Protein AF-A0A841HFH3-F1 (afdb_monomer_lite)

pLDDT: mean 88.35, std 10.4, range [50.5, 98.06]

Structure (mmCIF, N/CA/C/O backbone):
data_AF-A0A841HFH3-F1
#
_entry.id   AF-A0A841HFH3-F1
#
loop_
_atom_site.group_PDB
_atom_site.id
_atom_site.type_symbol
_atom_site.label_atom_id
_atom_site.label_alt_id
_atom_site.label_comp_id
_atom_site.label_asym_id
_atom_site.label_entity_id
_atom_site.label_seq_id
_atom_site.pdbx_PDB_ins_code
_atom_site.Cartn_x
_atom_site.Cartn_y
_atom_site.Cartn_z
_atom_site.occupancy
_atom_site.B_iso_or_equiv
_atom_site.auth_seq_id
_atom_site.auth_comp_id
_atom_site.auth_asym_id
_atom_site.auth_atom_id
_atom_site.pdbx_PDB_model_num
ATOM 1 N N . MET A 1 1 ? 17.410 8.065 -13.796 1.00 50.50 1 MET A N 1
ATOM 2 C CA . MET A 1 1 ? 15.972 8.412 -13.796 1.00 50.50 1 MET A CA 1
ATOM 3 C C . MET A 1 1 ? 15.362 7.736 -12.591 1.00 50.50 1 MET A C 1
ATOM 5 O O . MET A 1 1 ? 15.878 6.695 -12.212 1.00 50.50 1 MET A O 1
ATOM 9 N N . ASP A 1 2 ? 14.334 8.318 -11.979 1.00 61.97 2 ASP A N 1
ATOM 10 C CA . ASP A 1 2 ? 13.610 7.629 -10.906 1.00 61.97 2 ASP A CA 1
ATOM 11 C C . ASP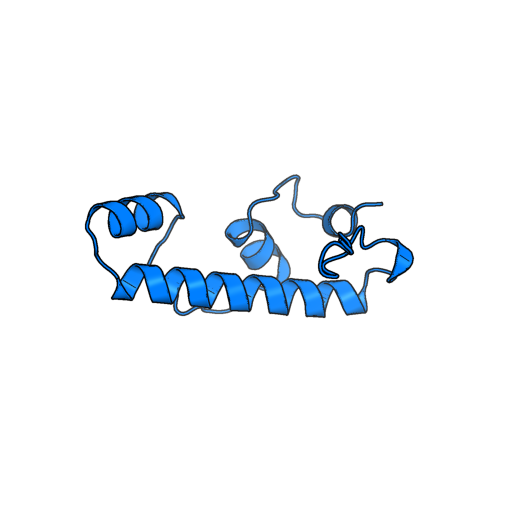 A 1 2 ? 12.949 6.359 -11.473 1.00 61.97 2 ASP A C 1
ATOM 13 O O . ASP A 1 2 ? 12.479 6.370 -12.614 1.00 61.97 2 ASP A O 1
ATOM 17 N N . ALA A 1 3 ? 12.936 5.263 -10.715 1.00 61.56 3 ALA A N 1
ATOM 18 C CA . ALA A 1 3 ? 12.355 3.989 -11.139 1.00 61.56 3 ALA A CA 1
ATOM 19 C C . ALA A 1 3 ? 10.884 4.156 -11.559 1.00 61.56 3 ALA A C 1
ATOM 21 O O . ALA A 1 3 ? 10.445 3.545 -12.532 1.00 61.56 3 ALA A O 1
ATOM 22 N N . VAL A 1 4 ? 10.166 5.061 -10.888 1.00 59.56 4 VAL A N 1
ATOM 23 C CA . VAL A 1 4 ? 8.761 5.389 -11.165 1.00 59.56 4 VAL A CA 1
ATOM 24 C C . VAL A 1 4 ? 8.587 6.068 -12.530 1.00 59.56 4 VAL A C 1
ATOM 26 O O . VAL A 1 4 ? 7.614 5.802 -13.221 1.00 59.56 4 VAL A O 1
ATOM 29 N N . GLN A 1 5 ? 9.568 6.850 -13.001 1.00 67.44 5 GLN A N 1
ATOM 30 C CA . GLN A 1 5 ? 9.512 7.506 -14.321 1.00 67.44 5 GLN A CA 1
ATOM 31 C C . GLN A 1 5 ? 9.654 6.534 -15.502 1.00 67.44 5 GLN A C 1
ATOM 33 O O . GLN A 1 5 ? 9.483 6.940 -16.651 1.00 67.44 5 GLN A O 1
ATOM 38 N N . ARG A 1 6 ? 10.006 5.265 -15.251 1.00 76.00 6 ARG A N 1
ATOM 39 C CA . ARG A 1 6 ? 10.058 4.237 -16.301 1.00 76.00 6 ARG A CA 1
ATOM 40 C C . ARG A 1 6 ? 8.708 3.595 -16.592 1.00 76.00 6 ARG A C 1
ATOM 42 O O . ARG A 1 6 ? 8.561 2.999 -17.657 1.00 76.00 6 ARG A O 1
ATOM 49 N N . PHE A 1 7 ? 7.753 3.712 -15.678 1.00 83.31 7 PHE A N 1
ATOM 50 C CA . PHE A 1 7 ? 6.393 3.232 -15.872 1.00 83.31 7 PHE A CA 1
ATOM 51 C C . PHE A 1 7 ? 5.496 4.415 -16.237 1.00 83.31 7 PHE A C 1
ATOM 53 O O . PHE A 1 7 ? 5.617 5.492 -15.657 1.00 83.31 7 PHE A O 1
ATOM 60 N N . ASN A 1 8 ? 4.605 4.240 -17.217 1.00 84.81 8 ASN A N 1
ATOM 61 C CA . ASN A 1 8 ? 3.618 5.271 -17.522 1.00 84.81 8 ASN A CA 1
ATOM 62 C C . ASN A 1 8 ? 2.465 5.182 -16.517 1.00 84.81 8 ASN A C 1
ATOM 64 O O . ASN A 1 8 ? 1.500 4.467 -16.759 1.00 84.81 8 ASN A O 1
ATOM 68 N N . THR A 1 9 ? 2.593 5.881 -15.390 1.00 87.25 9 THR A N 1
ATOM 69 C CA . THR A 1 9 ? 1.552 5.982 -14.352 1.00 87.25 9 THR A CA 1
ATOM 70 C C . THR A 1 9 ? 0.683 7.233 -14.519 1.00 87.25 9 THR A C 1
ATOM 72 O O . THR A 1 9 ? 0.061 7.688 -13.564 1.00 87.25 9 THR A O 1
ATOM 75 N N . ASP A 1 10 ? 0.691 7.856 -15.705 1.00 87.19 10 ASP A N 1
ATOM 76 C CA . ASP A 1 10 ? -0.029 9.100 -16.021 1.00 87.19 10 ASP A CA 1
ATOM 77 C C . ASP A 1 10 ? 0.222 10.245 -15.013 1.00 87.19 10 ASP A C 1
ATOM 79 O O . ASP A 1 10 ? -0.618 11.115 -14.797 1.00 87.19 10 ASP A O 1
ATOM 83 N N . GLY A 1 11 ? 1.409 10.259 -14.395 1.00 85.81 11 GLY A N 1
ATOM 84 C CA . GLY A 1 11 ? 1.791 11.251 -13.388 1.00 85.81 11 GLY A CA 1
ATOM 85 C C . GLY A 1 11 ? 1.311 10.945 -11.966 1.00 85.81 11 GLY A C 1
ATOM 86 O O . GLY A 1 11 ? 1.500 11.783 -11.093 1.00 85.81 11 GLY A O 1
ATOM 87 N N . ASN A 1 12 ? 0.736 9.768 -11.711 1.00 89.25 12 ASN A N 1
ATOM 88 C CA . ASN A 1 12 ? 0.347 9.334 -10.369 1.00 89.25 12 ASN A CA 1
ATOM 89 C C . ASN A 1 12 ? 1.545 8.766 -9.602 1.00 89.25 12 ASN A C 1
ATOM 91 O O . ASN A 1 12 ? 2.476 8.190 -10.184 1.00 89.25 12 ASN A O 1
ATOM 95 N N . HIS A 1 13 ? 1.526 8.974 -8.287 1.00 87.94 13 HIS A N 1
ATOM 96 C CA . HIS A 1 13 ? 2.634 8.651 -7.382 1.00 87.94 13 HIS A CA 1
ATOM 97 C C . HIS A 1 13 ? 2.174 8.001 -6.073 1.00 87.94 13 HIS A C 1
ATOM 99 O O . HIS A 1 13 ? 3.018 7.595 -5.275 1.00 87.94 13 HIS A O 1
ATOM 105 N N . ASP A 1 14 ? 0.869 7.948 -5.813 1.00 91.31 14 ASP A N 1
ATOM 106 C CA . ASP A 1 14 ? 0.326 7.264 -4.650 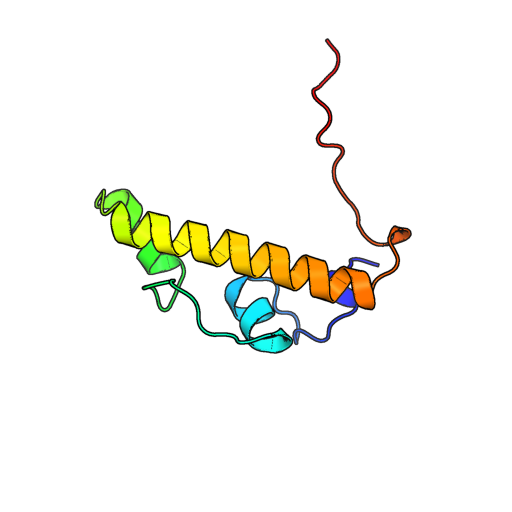1.00 91.31 14 ASP A CA 1
ATOM 107 C C . ASP A 1 14 ? 0.369 5.746 -4.860 1.00 91.31 14 ASP A C 1
ATOM 109 O O . ASP A 1 14 ? 0.258 5.237 -5.976 1.00 91.31 14 ASP A O 1
ATOM 113 N N . LEU A 1 15 ? 0.591 5.022 -3.765 1.00 92.69 15 LEU A N 1
ATOM 114 C CA . LEU A 1 15 ? 0.866 3.591 -3.807 1.00 92.69 15 LEU A CA 1
ATOM 115 C C . LEU A 1 15 ? -0.297 2.795 -4.407 1.00 92.69 15 LEU A C 1
ATOM 117 O O . LEU A 1 15 ? -0.055 1.920 -5.235 1.00 92.69 15 LEU A O 1
ATOM 121 N N . VAL A 1 16 ? -1.531 3.104 -4.002 1.00 93.69 16 VAL A N 1
ATOM 122 C CA . VAL A 1 16 ? -2.735 2.374 -4.422 1.00 93.69 16 VAL A CA 1
ATOM 123 C C . VAL A 1 16 ? -2.973 2.562 -5.917 1.00 93.69 16 VAL A C 1
ATOM 125 O O . VAL A 1 16 ? -2.981 1.579 -6.650 1.00 93.69 16 VAL A O 1
ATOM 128 N N . THR A 1 17 ? -3.034 3.803 -6.404 1.00 93.19 17 THR A N 1
ATOM 129 C CA . THR A 1 17 ? -3.273 4.077 -7.830 1.00 93.19 17 THR A CA 1
ATOM 130 C C . THR A 1 17 ? -2.169 3.495 -8.707 1.00 93.19 17 THR A C 1
ATOM 132 O O . THR A 1 17 ? -2.449 2.894 -9.744 1.00 93.19 17 THR A O 1
ATOM 135 N N . VAL A 1 18 ? -0.898 3.628 -8.305 1.00 94.44 18 VAL A N 1
ATOM 136 C CA . VAL A 1 18 ? 0.223 3.045 -9.059 1.00 94.44 18 VAL A CA 1
ATOM 137 C C . VAL A 1 18 ? 0.140 1.517 -9.084 1.00 94.44 18 VAL A C 1
ATOM 139 O O . VAL A 1 18 ? 0.397 0.909 -10.124 1.00 94.44 18 VAL A O 1
ATOM 142 N N . TYR A 1 19 ? -0.219 0.890 -7.965 1.00 94.75 19 TYR A N 1
ATOM 143 C CA . TYR A 1 19 ? -0.396 -0.556 -7.887 1.00 94.75 19 TYR A CA 1
ATOM 144 C C . TYR A 1 19 ? -1.544 -1.041 -8.778 1.00 94.75 19 TYR A C 1
ATOM 146 O O . TYR A 1 19 ? -1.350 -1.970 -9.562 1.00 94.75 19 TYR A O 1
ATOM 154 N N . ASP A 1 20 ? -2.697 -0.377 -8.726 1.00 94.25 20 ASP A N 1
ATOM 155 C CA . ASP A 1 20 ? -3.878 -0.731 -9.517 1.00 94.25 20 ASP A CA 1
ATOM 156 C C . ASP A 1 20 ? -3.625 -0.587 -11.023 1.00 94.25 20 ASP A C 1
ATOM 158 O O . ASP A 1 20 ? -4.083 -1.403 -11.822 1.00 94.25 20 ASP A O 1
ATOM 162 N N . MET A 1 21 ? -2.841 0.418 -11.426 1.00 94.88 21 MET A N 1
ATOM 163 C CA . MET A 1 21 ? -2.457 0.624 -12.826 1.00 94.88 21 MET A CA 1
ATOM 164 C C . MET A 1 21 ? -1.492 -0.441 -13.359 1.00 94.88 21 MET A C 1
ATOM 166 O O . MET A 1 21 ? -1.531 -0.758 -14.550 1.00 94.88 21 MET A O 1
ATOM 170 N N . LEU A 1 22 ? -0.581 -0.944 -12.521 1.00 94.31 22 LEU A N 1
ATOM 171 C CA . LEU A 1 22 ? 0.520 -1.805 -12.967 1.00 94.31 22 LEU A CA 1
ATOM 172 C C . LEU A 1 22 ? 0.295 -3.296 -12.696 1.00 94.31 22 LEU A C 1
ATOM 174 O O . LEU A 1 22 ? 0.843 -4.123 -13.429 1.00 94.31 22 LEU A O 1
ATOM 178 N N . ILE A 1 23 ? -0.454 -3.636 -11.647 1.00 95.56 23 ILE A N 1
ATOM 179 C CA . ILE A 1 23 ? -0.630 -5.004 -11.145 1.00 95.56 23 ILE A CA 1
ATOM 180 C C . ILE A 1 23 ? -2.118 -5.306 -10.941 1.00 95.56 23 ILE A C 1
ATOM 182 O O . ILE A 1 23 ? -2.642 -6.185 -11.622 1.00 95.56 23 ILE A O 1
ATOM 186 N N . GLY A 1 24 ? -2.798 -4.555 -10.066 1.00 93.69 24 GLY A N 1
ATOM 187 C CA . GLY A 1 24 ? -4.250 -4.646 -9.864 1.00 93.69 24 GLY A CA 1
ATOM 188 C C . GLY A 1 24 ? -4.762 -5.998 -9.349 1.00 93.69 24 GLY A C 1
ATOM 189 O O . GLY A 1 24 ? -5.836 -6.430 -9.768 1.00 93.69 24 GLY A O 1
ATOM 190 N N . GLU A 1 25 ? -4.005 -6.688 -8.488 1.00 94.25 25 GLU A N 1
ATOM 191 C CA . GLU A 1 25 ? -4.492 -7.897 -7.807 1.00 94.25 25 GLU A CA 1
ATOM 192 C C . GLU A 1 25 ? -5.340 -7.557 -6.568 1.00 94.25 25 GLU A C 1
ATOM 194 O O . GLU A 1 25 ? -5.223 -6.482 -5.974 1.00 94.25 25 GLU A O 1
ATOM 199 N N . ASP A 1 26 ? -6.206 -8.494 -6.169 1.00 94.06 26 ASP A N 1
ATOM 200 C CA . ASP A 1 26 ? -7.040 -8.353 -4.975 1.00 94.06 26 ASP A CA 1
ATOM 201 C C . ASP A 1 26 ? -6.178 -8.258 -3.707 1.00 94.06 26 ASP A C 1
ATOM 203 O O . ASP A 1 26 ? -5.221 -9.013 -3.517 1.00 94.06 26 ASP A O 1
ATOM 207 N N . THR A 1 27 ? -6.574 -7.387 -2.777 1.00 94.56 27 THR A N 1
ATOM 208 C CA . THR A 1 27 ? -5.852 -7.188 -1.513 1.00 94.56 27 THR A CA 1
ATOM 209 C C . THR A 1 27 ? -6.736 -7.453 -0.298 1.00 94.56 27 THR A C 1
ATOM 211 O O . THR A 1 27 ? -7.958 -7.568 -0.387 1.00 94.56 27 THR A O 1
ATOM 214 N N . CYS A 1 28 ? -6.112 -7.551 0.878 1.00 95.56 28 CYS A N 1
ATOM 215 C CA . CYS A 1 28 ? -6.842 -7.626 2.143 1.00 95.56 28 CYS A CA 1
ATOM 216 C C . CYS A 1 28 ? -7.268 -6.254 2.696 1.00 95.56 28 CYS A C 1
ATOM 218 O O . CYS A 1 28 ? -7.830 -6.212 3.796 1.00 95.56 28 CYS A O 1
ATOM 220 N N . ASP A 1 29 ? -6.992 -5.170 1.961 1.00 96.69 29 ASP A N 1
ATOM 221 C CA . ASP A 1 29 ? -7.300 -3.799 2.351 1.00 96.69 29 ASP A CA 1
ATOM 222 C C . ASP A 1 29 ? -8.819 -3.590 2.414 1.00 96.69 29 ASP A C 1
ATOM 224 O O . ASP A 1 29 ? -9.506 -3.784 1.410 1.00 96.69 29 ASP A O 1
ATOM 228 N N . PRO A 1 30 ? -9.379 -3.258 3.588 1.00 96.19 30 PRO A N 1
ATOM 229 C CA . PRO A 1 30 ? -10.810 -3.038 3.716 1.00 96.19 30 PRO A CA 1
ATOM 230 C C . PRO A 1 30 ? -11.239 -1.627 3.294 1.00 96.19 30 PRO A C 1
ATOM 232 O O . PRO A 1 30 ? -12.441 -1.364 3.301 1.00 96.19 30 PRO A O 1
ATOM 235 N N . PHE A 1 31 ? -10.299 -0.722 3.002 1.00 95.06 31 PHE A N 1
ATOM 236 C CA . PHE A 1 31 ? -10.598 0.670 2.680 1.00 95.06 31 PHE A CA 1
ATOM 237 C C . PHE A 1 31 ? -10.569 0.930 1.173 1.00 95.06 31 PHE A C 1
ATOM 239 O O . PHE A 1 31 ? -9.761 0.359 0.444 1.00 95.06 31 PHE A O 1
ATOM 246 N N . GLU A 1 32 ? -11.451 1.822 0.719 1.00 85.31 32 GLU A N 1
ATOM 247 C CA . GLU A 1 32 ? -11.454 2.325 -0.663 1.00 85.31 32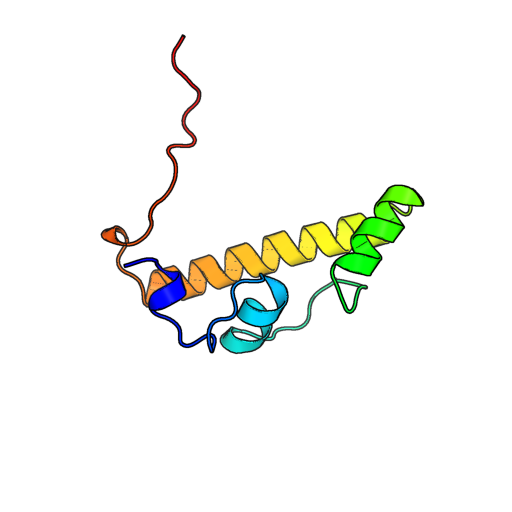 GLU A CA 1
ATOM 248 C C . GLU A 1 32 ? -10.415 3.439 -0.865 1.00 85.31 32 GLU A C 1
ATOM 250 O O . GLU A 1 32 ? -9.913 3.625 -1.972 1.00 85.31 32 GLU A O 1
ATOM 255 N N . ASP A 1 33 ? -10.063 4.156 0.206 1.00 83.62 33 ASP A N 1
ATOM 256 C CA . ASP A 1 33 ? -9.051 5.206 0.211 1.00 83.62 33 ASP A CA 1
ATOM 257 C C . ASP A 1 33 ? -8.238 5.219 1.518 1.00 83.62 33 ASP A C 1
ATOM 259 O O . ASP A 1 33 ? -8.591 4.613 2.532 1.00 83.62 33 ASP A O 1
ATOM 263 N N . SER A 1 34 ? -7.109 5.927 1.492 1.00 83.56 34 SER A N 1
ATOM 264 C CA . SER A 1 34 ? -6.240 6.077 2.663 1.00 83.56 34 SER A CA 1
ATOM 265 C C . SER A 1 34 ? -6.783 7.057 3.716 1.00 83.56 34 SER A C 1
ATOM 267 O O . SER A 1 34 ? -6.240 7.101 4.820 1.00 83.56 34 SER A O 1
ATOM 269 N N . GLU A 1 35 ? -7.822 7.848 3.419 1.00 91.25 35 GLU A N 1
ATOM 270 C CA . GLU A 1 35 ? -8.425 8.775 4.391 1.00 91.25 35 GLU A CA 1
ATOM 271 C C . GLU A 1 35 ? -9.187 7.985 5.464 1.00 91.25 35 GLU A C 1
ATOM 273 O O . GLU A 1 35 ? -8.978 8.201 6.660 1.00 91.25 35 GLU A O 1
ATOM 278 N N . ALA A 1 36 ? -9.940 6.961 5.055 1.00 92.75 36 ALA A N 1
ATOM 279 C CA . ALA A 1 36 ? -10.620 6.046 5.969 1.00 92.75 36 ALA A CA 1
ATOM 280 C C . ALA A 1 36 ? -9.651 5.284 6.901 1.00 92.75 36 ALA A C 1
ATOM 282 O O . ALA A 1 36 ? -9.982 4.996 8.055 1.00 92.75 36 ALA A O 1
ATOM 283 N N . ALA A 1 37 ? -8.425 4.998 6.447 1.00 93.19 37 ALA A N 1
ATOM 284 C CA . ALA A 1 37 ? -7.395 4.394 7.294 1.00 93.19 37 ALA A CA 1
ATOM 285 C C . ALA A 1 37 ? -6.918 5.350 8.405 1.00 93.19 37 ALA A C 1
ATOM 287 O O . ALA A 1 37 ? -6.670 4.917 9.534 1.00 93.19 37 ALA A O 1
ATOM 288 N N . ALA A 1 38 ? -6.827 6.654 8.121 1.00 94.50 38 ALA A N 1
ATOM 289 C CA . ALA A 1 38 ? -6.485 7.659 9.127 1.00 94.50 38 ALA A CA 1
ATOM 290 C C . ALA A 1 38 ? -7.597 7.801 10.178 1.00 94.50 38 ALA A C 1
ATOM 292 O O . ALA A 1 38 ? -7.314 7.851 11.375 1.00 94.50 38 ALA A O 1
ATOM 293 N N . GLU A 1 39 ? -8.862 7.776 9.755 1.00 95.88 39 GLU A N 1
ATOM 294 C CA . GLU A 1 39 ? -10.001 7.764 10.679 1.00 95.88 39 GLU A CA 1
ATOM 295 C C . GLU A 1 39 ? -9.999 6.520 11.580 1.00 95.88 39 GLU A C 1
ATOM 297 O O . GLU A 1 39 ? -10.214 6.628 12.790 1.00 95.88 39 GLU A O 1
ATOM 302 N N . ALA A 1 40 ? -9.688 5.342 11.024 1.00 96.69 40 ALA A N 1
ATOM 303 C CA . ALA A 1 40 ? -9.573 4.102 11.791 1.00 96.69 40 ALA A CA 1
ATOM 304 C C . ALA A 1 40 ? -8.464 4.170 12.854 1.00 96.69 40 ALA A C 1
ATOM 306 O O . ALA A 1 40 ? -8.628 3.637 13.954 1.00 96.69 40 ALA A O 1
ATOM 307 N N . PHE A 1 41 ? -7.354 4.857 12.566 1.00 96.19 41 PHE A N 1
ATOM 308 C CA . PHE A 1 41 ? -6.304 5.109 13.552 1.00 96.19 41 PHE A CA 1
ATOM 309 C C . PHE A 1 41 ? -6.804 5.976 14.715 1.00 96.19 41 PHE A C 1
ATOM 311 O O . PHE A 1 41 ? -6.644 5.585 15.873 1.00 96.19 41 PHE A O 1
ATOM 318 N N . GLU A 1 42 ? -7.457 7.103 14.423 1.00 97.56 42 GLU A N 1
ATOM 319 C CA . GLU A 1 42 ? -8.007 8.002 15.450 1.00 97.56 42 GLU A CA 1
ATOM 320 C C . GLU A 1 42 ? -9.102 7.322 16.290 1.00 97.56 42 GLU A C 1
ATOM 322 O O . GLU A 1 42 ? -9.219 7.552 17.495 1.00 97.56 42 GLU A O 1
ATOM 327 N N . ALA A 1 43 ? -9.874 6.422 15.676 1.00 97.31 43 ALA A N 1
ATOM 328 C CA . ALA A 1 43 ? -10.897 5.621 16.343 1.00 97.31 43 ALA A CA 1
ATOM 329 C C . ALA A 1 43 ? -10.347 4.406 17.116 1.00 97.31 43 ALA A C 1
ATOM 331 O O . ALA A 1 43 ? -11.122 3.705 17.773 1.00 97.31 43 ALA A O 1
ATOM 332 N N . ALA A 1 44 ? -9.034 4.144 17.058 1.00 97.88 44 ALA A N 1
ATOM 333 C CA . ALA A 1 44 ? -8.396 2.942 17.598 1.00 97.88 44 ALA A CA 1
ATOM 334 C C . ALA A 1 44 ? -8.982 1.622 17.043 1.00 97.88 44 ALA A C 1
ATOM 336 O O . ALA A 1 44 ? -8.993 0.593 17.729 1.00 97.88 44 ALA A O 1
ATOM 337 N N . ASP A 1 45 ? -9.453 1.633 15.793 1.00 97.94 45 ASP A N 1
ATOM 338 C CA . ASP A 1 45 ? -9.935 0.446 15.091 1.00 97.94 45 ASP A CA 1
ATOM 339 C C . ASP A 1 45 ? -8.769 -0.303 14.429 1.00 97.94 45 ASP A C 1
ATOM 341 O O . ASP A 1 45 ? -8.432 -0.150 13.251 1.00 97.94 45 ASP A O 1
ATOM 345 N N . TRP A 1 46 ? -8.087 -1.104 15.246 1.00 97.62 46 TRP A N 1
ATOM 346 C CA . TRP A 1 46 ? -6.791 -1.672 14.885 1.00 97.62 46 TRP A CA 1
ATOM 347 C C . TRP A 1 46 ? -6.848 -2.732 13.793 1.00 97.62 46 TRP A C 1
ATOM 349 O O . TRP A 1 46 ? -5.903 -2.848 13.019 1.00 97.62 46 TRP A O 1
ATOM 359 N N . LEU A 1 47 ? -7.900 -3.553 13.737 1.00 98.06 47 LEU A N 1
ATOM 360 C CA . LEU A 1 47 ? -7.912 -4.685 12.809 1.00 98.06 47 LEU A CA 1
ATOM 361 C C . LEU A 1 47 ? -7.993 -4.222 11.342 1.00 98.06 47 LEU A C 1
ATOM 363 O O . LEU A 1 47 ? -7.174 -4.695 10.550 1.00 98.06 47 LEU A O 1
ATOM 367 N N . PRO A 1 48 ? -8.905 -3.312 10.954 1.00 97.38 48 PRO A N 1
ATOM 368 C CA . PRO A 1 48 ? -8.912 -2.735 9.614 1.00 97.38 48 PRO A CA 1
ATOM 369 C C . PRO A 1 48 ? -7.613 -1.996 9.284 1.00 97.38 48 PRO A C 1
ATOM 371 O O . PRO A 1 48 ? -7.029 -2.241 8.230 1.00 97.38 48 PRO A O 1
ATOM 374 N N . LEU A 1 49 ? -7.092 -1.195 10.220 1.00 97.81 49 LEU A N 1
ATOM 375 C CA . LEU A 1 49 ? -5.832 -0.471 10.031 1.00 97.81 49 LEU A CA 1
ATOM 376 C C . LEU A 1 49 ? -4.637 -1.411 9.790 1.00 97.81 49 LEU A C 1
ATOM 378 O O . LEU A 1 49 ? -3.793 -1.161 8.932 1.00 97.81 49 LEU A O 1
ATOM 382 N N . LEU A 1 50 ? -4.551 -2.519 10.529 1.00 97.94 50 LEU A N 1
ATOM 383 C CA . LEU A 1 50 ? -3.490 -3.511 10.341 1.00 97.94 50 LEU A CA 1
ATOM 384 C C . LEU A 1 50 ? -3.602 -4.231 8.994 1.00 97.94 50 LEU A C 1
ATOM 386 O O . LEU A 1 50 ? -2.572 -4.534 8.394 1.00 97.94 50 LEU A O 1
ATOM 390 N N . LYS A 1 51 ? -4.821 -4.495 8.509 1.00 98.06 51 LYS A N 1
ATOM 391 C CA . LYS A 1 51 ? -5.030 -5.072 7.173 1.00 98.06 51 LYS A CA 1
ATOM 392 C C . LYS A 1 51 ? -4.585 -4.120 6.065 1.00 98.06 51 LYS A C 1
ATOM 394 O O . LYS A 1 51 ? -3.893 -4.561 5.157 1.00 98.06 51 LYS A O 1
ATOM 399 N N . HIS A 1 52 ? -4.902 -2.834 6.183 1.00 97.06 52 HIS A N 1
ATOM 400 C CA . HIS A 1 52 ? -4.424 -1.803 5.263 1.00 97.06 52 HIS A CA 1
ATOM 401 C C . HIS A 1 52 ? -2.892 -1.747 5.203 1.00 97.06 52 HIS A C 1
ATOM 403 O O . HIS A 1 52 ? -2.301 -1.905 4.139 1.00 97.06 52 HIS A O 1
ATOM 409 N N . ASN A 1 53 ? -2.231 -1.663 6.364 1.00 96.12 53 ASN A N 1
ATOM 410 C CA . ASN A 1 53 ? -0.766 -1.669 6.434 1.00 96.12 53 ASN A CA 1
ATOM 411 C C . ASN A 1 53 ? -0.152 -2.943 5.830 1.00 96.12 53 ASN A C 1
ATOM 413 O O . ASN A 1 53 ? 0.903 -2.891 5.198 1.00 96.12 53 ASN A O 1
ATOM 417 N N . LEU A 1 54 ? -0.794 -4.100 6.029 1.00 97.69 54 LEU A N 1
ATOM 418 C CA . LEU A 1 54 ? -0.355 -5.352 5.418 1.00 97.69 54 LEU A CA 1
ATOM 419 C C . LEU A 1 54 ? -0.492 -5.310 3.891 1.00 97.69 54 LEU A C 1
ATOM 421 O O . LEU A 1 54 ? 0.445 -5.710 3.200 1.00 97.69 54 LEU A O 1
ATOM 425 N N . ALA A 1 55 ? -1.614 -4.807 3.377 1.00 97.06 55 ALA A N 1
ATOM 426 C CA . ALA A 1 55 ? -1.825 -4.635 1.947 1.00 97.06 55 ALA A CA 1
ATOM 427 C C . ALA A 1 55 ? -0.775 -3.692 1.338 1.00 97.06 55 ALA A C 1
ATOM 429 O O . ALA A 1 55 ? -0.166 -4.036 0.332 1.00 97.06 55 ALA A O 1
ATOM 430 N N . ASP A 1 56 ? -0.454 -2.572 1.985 1.00 96.50 56 ASP A N 1
ATOM 431 C CA . ASP A 1 56 ? 0.573 -1.638 1.504 1.00 96.50 56 ASP A CA 1
ATOM 432 C C . ASP A 1 56 ? 1.979 -2.248 1.456 1.00 96.50 56 ASP A C 1
ATOM 434 O O . ASP A 1 56 ? 2.741 -2.007 0.510 1.00 96.50 56 ASP A O 1
ATOM 438 N N . ILE A 1 57 ? 2.326 -3.092 2.433 1.00 97.00 57 ILE A N 1
ATOM 439 C CA . ILE A 1 57 ? 3.577 -3.863 2.410 1.00 97.00 57 ILE A CA 1
ATOM 440 C C . ILE A 1 57 ? 3.598 -4.811 1.202 1.00 97.00 57 ILE A C 1
ATOM 442 O O . ILE A 1 57 ? 4.618 -4.895 0.513 1.00 97.00 57 ILE A O 1
ATOM 446 N N . GLN A 1 58 ? 2.487 -5.502 0.926 1.00 97.44 58 GLN A N 1
ATOM 447 C CA . GLN A 1 58 ? 2.361 -6.407 -0.222 1.00 97.44 58 GLN A CA 1
ATOM 448 C C . GLN A 1 58 ? 2.468 -5.646 -1.550 1.00 97.44 58 GLN A C 1
ATOM 450 O O . GLN A 1 58 ? 3.332 -5.979 -2.364 1.00 97.44 58 GLN A O 1
ATOM 455 N N . ARG A 1 59 ? 1.703 -4.557 -1.720 1.00 96.25 59 ARG A N 1
ATOM 456 C CA . ARG A 1 59 ? 1.743 -3.684 -2.906 1.00 96.25 59 ARG A CA 1
ATOM 457 C C . ARG A 1 59 ? 3.153 -3.177 -3.187 1.00 96.25 59 ARG A C 1
ATOM 459 O O . ARG A 1 59 ? 3.645 -3.266 -4.310 1.00 96.25 59 ARG A O 1
ATOM 466 N N . THR A 1 60 ? 3.835 -2.688 -2.150 1.00 95.25 60 THR A N 1
ATOM 467 C CA . THR A 1 60 ? 5.211 -2.184 -2.260 1.00 95.25 60 THR A CA 1
ATOM 468 C C . THR A 1 60 ? 6.173 -3.280 -2.710 1.00 95.25 60 THR A C 1
ATOM 470 O O . THR A 1 60 ? 7.013 -3.052 -3.582 1.00 95.25 60 THR A O 1
ATOM 473 N N . HIS A 1 61 ? 6.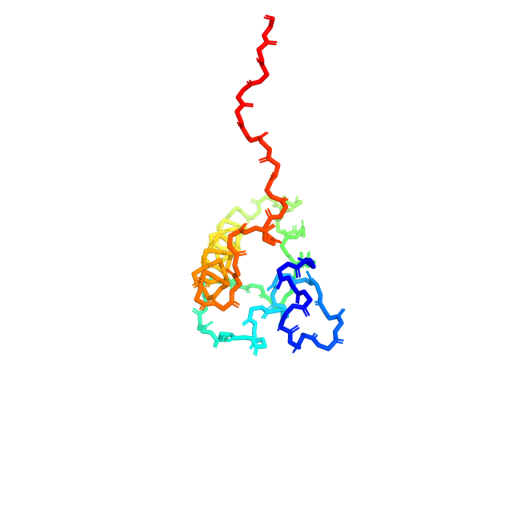061 -4.476 -2.130 1.00 94.69 61 HIS A N 1
ATOM 474 C CA . HIS A 1 61 ? 6.908 -5.605 -2.496 1.00 94.69 61 HIS A CA 1
ATOM 475 C C . HIS A 1 61 ? 6.684 -6.034 -3.951 1.00 94.69 61 HIS A C 1
ATOM 477 O O . HIS A 1 61 ? 7.642 -6.225 -4.696 1.00 94.69 61 HIS A O 1
ATOM 483 N N . GLU A 1 62 ? 5.435 -6.149 -4.384 1.00 95.88 62 GLU A N 1
ATOM 484 C CA . GLU A 1 62 ? 5.103 -6.568 -5.745 1.00 95.88 62 GLU A CA 1
ATOM 485 C C . GLU A 1 62 ? 5.526 -5.535 -6.793 1.00 95.88 62 GLU A C 1
ATOM 487 O O . GLU A 1 62 ? 6.108 -5.901 -7.817 1.00 95.88 62 GLU A O 1
ATOM 492 N N . LEU A 1 63 ? 5.353 -4.241 -6.506 1.00 93.88 63 LEU A N 1
ATOM 493 C CA . LEU A 1 63 ? 5.896 -3.166 -7.338 1.00 93.88 63 LEU A CA 1
ATOM 494 C C . LEU A 1 63 ? 7.425 -3.218 -7.411 1.00 93.88 63 LEU A C 1
ATOM 496 O O . LEU A 1 63 ? 7.989 -2.999 -8.483 1.00 93.88 63 LEU A O 1
ATOM 500 N N . ALA A 1 64 ? 8.109 -3.541 -6.310 1.00 91.12 64 ALA A N 1
ATOM 501 C CA . ALA A 1 64 ? 9.559 -3.717 -6.319 1.00 91.12 64 ALA A CA 1
ATOM 502 C C . ALA A 1 64 ? 9.976 -4.902 -7.205 1.00 91.12 64 ALA A C 1
ATOM 504 O O . ALA A 1 64 ? 10.863 -4.746 -8.044 1.00 91.12 64 ALA A O 1
ATOM 505 N N . VAL A 1 65 ? 9.296 -6.048 -7.098 1.00 93.00 65 VAL A N 1
ATOM 506 C CA . VAL A 1 65 ? 9.528 -7.223 -7.959 1.00 93.00 65 VAL A CA 1
ATOM 507 C C . VAL A 1 65 ? 9.277 -6.892 -9.434 1.00 93.00 65 VAL A C 1
ATOM 509 O O . VAL A 1 65 ? 10.049 -7.299 -10.307 1.00 93.00 65 VAL A O 1
ATOM 512 N N . LEU A 1 66 ? 8.225 -6.127 -9.736 1.00 92.56 66 LEU A N 1
ATOM 513 C CA . LEU A 1 66 ? 7.958 -5.649 -11.089 1.00 92.56 66 LEU A CA 1
ATOM 514 C C . LEU A 1 66 ? 9.088 -4.734 -11.579 1.00 92.56 66 LEU A C 1
ATOM 516 O O . LEU A 1 66 ? 9.612 -4.930 -12.678 1.00 92.56 66 LEU A O 1
ATOM 520 N N . ALA A 1 67 ? 9.500 -3.768 -10.758 1.00 89.88 67 ALA A N 1
ATOM 521 C CA . ALA A 1 67 ? 10.570 -2.837 -11.082 1.00 89.88 67 ALA A CA 1
ATOM 522 C C . ALA A 1 67 ? 11.903 -3.558 -11.325 1.00 89.88 67 ALA A C 1
ATOM 524 O O . ALA A 1 67 ? 12.584 -3.239 -12.295 1.00 89.88 67 ALA A O 1
ATOM 525 N N . GLU A 1 68 ? 12.257 -4.576 -10.538 1.00 87.69 68 GLU A N 1
ATOM 526 C CA . GLU A 1 68 ? 13.488 -5.361 -10.724 1.00 87.69 68 GLU A CA 1
ATOM 527 C C . GLU A 1 68 ? 13.612 -5.993 -12.120 1.00 87.69 68 GLU A C 1
ATOM 529 O O . GLU A 1 68 ? 14.725 -6.191 -12.613 1.00 87.69 68 GLU A O 1
ATOM 534 N N . ARG A 1 69 ? 12.488 -6.281 -12.789 1.00 89.19 69 ARG A N 1
ATOM 535 C CA . ARG A 1 69 ? 12.477 -6.855 -14.145 1.00 89.19 69 ARG A CA 1
ATOM 536 C C . ARG A 1 69 ? 12.779 -5.833 -15.241 1.00 89.19 69 ARG A C 1
ATOM 538 O O . ARG A 1 69 ? 13.273 -6.220 -16.299 1.00 89.19 69 ARG A O 1
ATOM 545 N N . PHE A 1 70 ? 12.459 -4.559 -15.016 1.00 87.81 70 PHE A N 1
ATOM 546 C CA . PHE A 1 70 ? 12.443 -3.527 -16.064 1.00 87.81 70 PHE A CA 1
ATOM 547 C C . PHE A 1 70 ? 13.339 -2.317 -15.771 1.00 87.81 70 PHE A C 1
ATOM 549 O O . PHE A 1 70 ? 13.634 -1.527 -16.669 1.00 87.81 70 PHE A O 1
ATOM 556 N N . VAL A 1 71 ? 13.801 -2.169 -14.532 1.00 85.38 71 VAL A N 1
ATOM 557 C CA . VAL A 1 71 ? 14.585 -1.031 -14.055 1.00 85.38 71 VAL A CA 1
ATOM 558 C C . VAL A 1 71 ? 15.986 -1.521 -13.670 1.00 85.38 71 VAL A C 1
ATOM 560 O O . VAL A 1 71 ? 16.133 -2.359 -12.781 1.00 85.38 71 VAL A O 1
ATOM 563 N N . PRO A 1 72 ? 17.052 -1.005 -14.307 1.00 82.88 72 PRO A N 1
ATOM 564 C CA . PRO A 1 72 ? 18.421 -1.240 -13.864 1.00 82.88 72 PRO A CA 1
ATOM 565 C C . PRO A 1 72 ? 18.635 -0.845 -12.400 1.00 82.88 72 PRO A C 1
ATOM 567 O O . PRO A 1 72 ? 18.188 0.215 -11.966 1.00 82.88 72 PRO A O 1
ATOM 570 N N . ARG A 1 73 ? 19.415 -1.640 -11.654 1.00 77.38 73 ARG A N 1
ATOM 571 C CA . ARG A 1 73 ? 19.746 -1.349 -10.244 1.00 77.38 73 ARG A CA 1
ATOM 572 C C . ARG A 1 73 ? 20.332 0.051 -10.018 1.00 77.38 73 ARG A C 1
ATOM 574 O O . ARG A 1 73 ? 20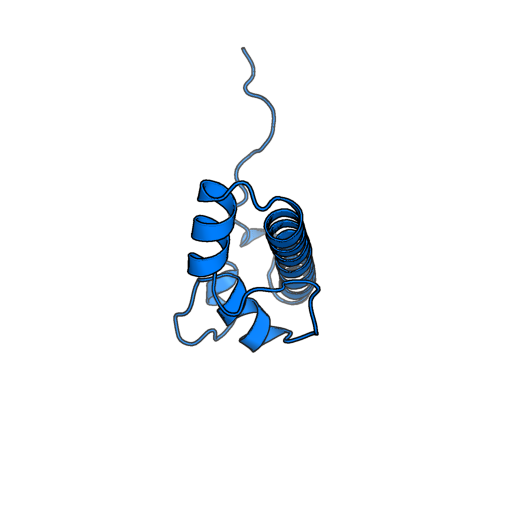.106 0.628 -8.964 1.00 77.38 73 ARG A O 1
ATOM 581 N N . SER A 1 74 ? 21.059 0.592 -10.999 1.00 80.00 74 SER A N 1
ATOM 582 C CA . SER A 1 74 ? 21.648 1.941 -10.958 1.00 80.00 74 SER A CA 1
ATOM 583 C C . SER A 1 74 ? 20.627 3.067 -10.807 1.00 80.00 74 SER A C 1
ATOM 585 O O . SER A 1 74 ? 20.993 4.171 -10.416 1.00 80.00 74 SER A O 1
ATOM 587 N N . ASP A 1 75 ? 19.368 2.801 -11.141 1.00 78.44 75 ASP A N 1
ATOM 588 C CA . ASP A 1 75 ? 18.312 3.805 -11.191 1.00 78.44 75 ASP A CA 1
ATOM 589 C C . ASP A 1 75 ? 17.425 3.792 -9.942 1.00 78.44 75 ASP A C 1
ATOM 591 O O . ASP A 1 75 ? 16.567 4.658 -9.785 1.00 78.44 75 ASP A O 1
ATOM 595 N N . PHE A 1 76 ? 17.673 2.872 -9.009 1.00 75.44 76 PHE A N 1
ATOM 596 C CA . PHE A 1 76 ? 17.090 2.934 -7.677 1.00 75.44 76 PHE A CA 1
ATOM 597 C C . PHE A 1 76 ? 17.943 3.847 -6.791 1.00 75.44 76 PHE A C 1
ATOM 599 O O . PHE A 1 76 ? 19.050 3.496 -6.384 1.00 75.44 76 PHE A O 1
ATOM 606 N N . SER A 1 77 ? 17.410 5.018 -6.441 1.00 71.62 77 SER A N 1
ATOM 607 C CA . SER A 1 77 ? 18.009 5.905 -5.439 1.00 71.62 77 SER A CA 1
ATOM 608 C C . SER A 1 77 ? 17.667 5.418 -4.024 1.00 71.62 77 SER A C 1
ATOM 610 O O . SER A 1 77 ? 16.930 6.073 -3.285 1.00 71.62 77 SER A O 1
ATOM 612 N N . MET A 1 78 ? 18.174 4.243 -3.641 1.00 71.31 78 MET A N 1
ATOM 613 C CA . MET A 1 78 ? 17.958 3.713 -2.293 1.00 71.31 78 MET A CA 1
ATOM 614 C C . MET A 1 78 ? 18.746 4.535 -1.270 1.00 71.31 78 MET A C 1
ATOM 616 O O . MET A 1 78 ? 19.958 4.723 -1.397 1.00 71.31 78 MET A O 1
ATOM 620 N N . LYS A 1 79 ? 18.065 5.006 -0.220 1.00 75.25 79 LYS A N 1
ATOM 621 C CA . LYS A 1 79 ? 18.750 5.555 0.955 1.00 75.25 79 LYS A CA 1
ATOM 622 C C . LYS A 1 79 ? 19.549 4.433 1.613 1.00 75.25 79 LYS A C 1
ATOM 624 O O . LYS A 1 79 ? 19.062 3.312 1.733 1.00 75.25 79 LYS A O 1
ATOM 629 N N . ASN A 1 80 ? 20.762 4.740 2.064 1.00 74.56 80 ASN A N 1
ATOM 630 C CA . ASN A 1 80 ? 21.506 3.807 2.895 1.00 74.56 80 ASN A CA 1
ATOM 631 C C . ASN A 1 80 ? 20.754 3.634 4.224 1.00 74.56 80 ASN A C 1
ATOM 633 O O . ASN A 1 80 ? 20.665 4.578 5.005 1.00 74.56 80 ASN A O 1
ATOM 637 N N . LEU A 1 81 ? 20.191 2.446 4.443 1.00 79.25 81 LEU A N 1
ATOM 638 C CA . LEU A 1 81 ? 19.501 2.077 5.682 1.00 79.25 81 LEU A CA 1
ATOM 639 C C . LEU A 1 81 ? 20.457 1.479 6.723 1.00 79.25 81 LEU A C 1
ATOM 641 O O . LEU A 1 81 ? 20.006 0.998 7.761 1.00 79.25 81 LEU A O 1
ATOM 645 N N . ALA A 1 82 ? 21.769 1.476 6.455 1.00 81.81 82 ALA A N 1
ATOM 646 C CA . ALA A 1 82 ? 22.747 1.101 7.461 1.00 81.81 82 ALA A CA 1
ATOM 647 C C . ALA A 1 82 ? 22.582 1.996 8.703 1.00 81.81 82 ALA A C 1
ATOM 649 O O . ALA A 1 82 ? 22.344 3.201 8.563 1.00 81.81 82 ALA A O 1
ATOM 650 N N . PRO A 1 83 ? 22.725 1.430 9.913 1.00 78.75 83 PRO A N 1
ATOM 651 C CA . PRO A 1 83 ? 22.704 2.219 11.132 1.00 78.75 83 PRO A CA 1
ATOM 652 C C . PRO A 1 83 ? 23.744 3.344 11.051 1.00 78.75 83 PRO A C 1
ATOM 654 O O . PRO A 1 83 ? 24.846 3.106 10.541 1.00 78.75 83 PRO A O 1
ATOM 657 N N . PRO A 1 84 ? 23.444 4.553 11.555 1.00 81.44 84 PRO A N 1
ATOM 658 C CA . PRO A 1 84 ? 24.458 5.588 11.668 1.00 81.44 84 PRO A CA 1
ATOM 659 C C . PRO A 1 84 ? 25.615 5.068 12.529 1.00 81.44 84 PRO A C 1
ATOM 661 O O . PRO A 1 84 ? 25.412 4.557 13.630 1.00 81.44 84 PRO A O 1
ATOM 664 N N . THR A 1 8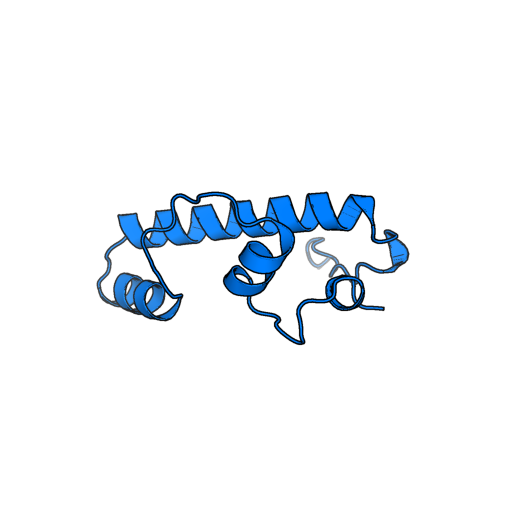5 ? 26.839 5.174 12.017 1.00 81.50 85 THR A N 1
ATOM 665 C CA . THR A 1 85 ? 28.046 4.939 12.812 1.00 81.50 85 THR A CA 1
ATOM 666 C C . THR A 1 85 ? 28.233 6.118 13.762 1.00 81.50 85 THR A C 1
ATOM 668 O O . THR A 1 85 ? 28.344 7.252 13.294 1.00 81.50 85 THR A O 1
ATOM 671 N N . HIS A 1 86 ? 28.220 5.841 15.069 1.00 65.12 86 HIS A N 1
ATOM 672 C CA . HIS A 1 86 ? 28.563 6.798 16.124 1.00 65.12 86 HIS A CA 1
ATOM 673 C C . HIS A 1 86 ? 30.037 7.203 16.077 1.00 65.12 86 HIS A C 1
ATOM 675 O O . HIS A 1 86 ? 30.876 6.325 15.769 1.00 65.12 86 HIS A O 1
#

Sequence (86 aa):
MDAVQRFNTDGNHDLVTVYDMLIGEDTCDPFEDSEAAAEAFEAADWLPLLKHNLADIQRTHELAVLAERFVPRSDFSMKNLAPPTH

Foldseek 3Di:
DALLVQDPLVPDDDLVSSLCVPPNDDFQQPDPDCVVLVVCVVVVVVPNNVRNVVRSVVSVVVVVVVSVVPPPPVNHPDDPPPPDDD

Secondary structure (DSSP, 8-state):
--GGGGS--TT--SHHHHHHHHT----S---SSHHHHHHHHHTT-HHHHHHHHHHHHHHHHHHHHHHHHHS-GGG------SPPP-

Organism: Halobacterium salinarum (NCBI:txid2242)

Radius of gyration: 15.43 Å; chains: 1; bounding box: 40×20×35 Å